Protein AF-A0A263BT03-F1 (afdb_monomer_lite)

Sequence (74 aa):
MRNILFPLLASIGTMALLFWIGNTFHFSLFGFSLDLNEPLENGMFFDANISILPVVIGLFVGFTVERIVKVRNN

Radius of gyration: 16.55 Å; chains: 1; bounding box: 30×27×47 Å

pLDDT: mean 73.5, std 16.72, range [44.47, 93.88]

Organism: NCBI:txid2670334

Structure (mmCIF, N/CA/C/O backbone):
data_AF-A0A263BT03-F1
#
_entry.id   AF-A0A263BT03-F1
#
loop_
_atom_site.group_PDB
_atom_site.id
_atom_site.type_symbol
_atom_site.label_atom_id
_atom_site.label_alt_id
_atom_site.label_comp_id
_atom_site.label_asym_id
_atom_site.label_entity_id
_atom_site.label_seq_id
_atom_site.pdbx_PDB_ins_code
_atom_site.Cartn_x
_atom_site.Cartn_y
_atom_site.Cartn_z
_atom_site.occupancy
_atom_site.B_iso_or_equiv
_atom_site.auth_seq_id
_atom_site.auth_comp_id
_atom_site.auth_asym_id
_atom_site.auth_atom_id
_atom_site.pdbx_PDB_model_num
ATOM 1 N N . MET A 1 1 ? -9.788 10.717 15.798 1.00 54.06 1 MET A N 1
ATOM 2 C CA . MET A 1 1 ? -8.818 10.825 14.679 1.00 54.06 1 MET A CA 1
ATOM 3 C C . MET A 1 1 ? -7.681 9.793 14.719 1.00 54.06 1 MET A C 1
ATOM 5 O O . MET A 1 1 ? -7.270 9.357 13.655 1.00 54.06 1 MET A O 1
ATOM 9 N N . ARG A 1 2 ? -7.202 9.326 15.888 1.00 59.75 2 ARG A N 1
ATOM 10 C CA . ARG A 1 2 ? -6.049 8.396 15.986 1.00 59.75 2 ARG A CA 1
ATOM 11 C C . ARG A 1 2 ? -6.240 7.009 15.333 1.00 59.75 2 ARG A C 1
ATOM 13 O O . ARG A 1 2 ? -5.256 6.380 14.966 1.00 59.75 2 ARG A O 1
ATOM 20 N N . ASN A 1 3 ? -7.482 6.555 15.136 1.00 65.88 3 ASN A N 1
ATOM 21 C CA . ASN A 1 3 ? -7.779 5.210 14.612 1.00 65.88 3 ASN A CA 1
ATOM 22 C C . ASN A 1 3 ? -7.552 5.055 13.097 1.00 65.88 3 ASN A C 1
ATOM 24 O O . ASN A 1 3 ? -7.460 3.931 12.623 1.00 65.88 3 ASN A O 1
ATOM 28 N N . ILE A 1 4 ? -7.444 6.160 12.350 1.00 76.19 4 ILE A N 1
ATOM 29 C CA . ILE A 1 4 ? -7.245 6.148 10.886 1.00 76.19 4 ILE A CA 1
ATOM 30 C C . ILE A 1 4 ? -5.750 6.219 10.532 1.00 76.19 4 ILE A C 1
ATOM 32 O O . ILE A 1 4 ? -5.341 5.840 9.439 1.00 76.19 4 ILE A O 1
ATOM 36 N N . LEU A 1 5 ? -4.913 6.646 11.485 1.00 85.12 5 LEU A N 1
ATOM 37 C CA . LEU A 1 5 ? -3.480 6.831 11.272 1.00 85.12 5 LEU A CA 1
ATOM 38 C C . LEU A 1 5 ? -2.764 5.501 10.992 1.00 85.12 5 LEU A C 1
ATOM 40 O O . LEU A 1 5 ? -1.944 5.428 10.086 1.00 85.12 5 LEU A O 1
ATOM 44 N N . PHE A 1 6 ? -3.104 4.443 11.737 1.00 86.25 6 PHE A N 1
ATOM 45 C CA . PHE A 1 6 ? -2.520 3.111 11.550 1.00 86.25 6 PHE A CA 1
ATOM 46 C C . PHE A 1 6 ? -2.872 2.491 10.184 1.00 86.25 6 PHE A C 1
ATOM 48 O O . PHE A 1 6 ? -1.950 2.061 9.494 1.00 86.25 6 PHE A O 1
ATOM 55 N N . PRO A 1 7 ? -4.147 2.490 9.745 1.00 87.88 7 PRO A N 1
ATOM 56 C CA . PRO A 1 7 ? -4.523 2.088 8.387 1.00 87.88 7 PRO A CA 1
ATOM 57 C C . PRO A 1 7 ? -3.794 2.855 7.282 1.00 87.88 7 PRO A C 1
ATOM 59 O O . PRO A 1 7 ? -3.299 2.249 6.334 1.00 87.88 7 PRO A O 1
ATOM 62 N N . LEU A 1 8 ? -3.697 4.183 7.411 1.00 89.19 8 LEU A N 1
ATOM 63 C CA . LEU A 1 8 ? -3.023 5.033 6.428 1.00 89.19 8 LEU A CA 1
ATOM 64 C C . LEU A 1 8 ? -1.522 4.750 6.359 1.00 89.19 8 LEU A C 1
ATOM 66 O O . LEU A 1 8 ? -0.989 4.574 5.267 1.00 89.19 8 LEU A O 1
ATOM 70 N N . LEU A 1 9 ? -0.853 4.663 7.511 1.00 91.56 9 LEU A N 1
ATOM 71 C CA . LEU A 1 9 ? 0.572 4.336 7.582 1.00 91.56 9 LEU A CA 1
ATOM 72 C C . LEU A 1 9 ? 0.861 2.944 7.021 1.00 91.56 9 LEU A C 1
ATOM 74 O O . LEU A 1 9 ? 1.843 2.779 6.304 1.00 91.56 9 LEU A O 1
ATOM 78 N N . ALA A 1 10 ? 0.002 1.963 7.305 1.00 90.31 10 ALA A N 1
ATOM 79 C CA .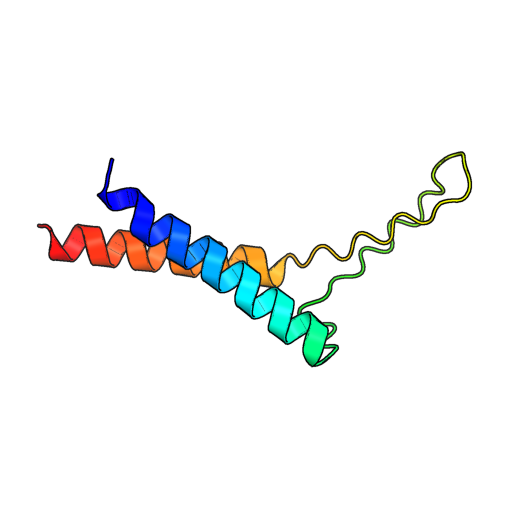 ALA A 1 10 ? 0.132 0.627 6.739 1.00 90.31 10 ALA A CA 1
ATOM 80 C C . ALA A 1 10 ? -0.010 0.653 5.210 1.00 90.31 10 ALA A C 1
ATOM 82 O O . ALA A 1 10 ? 0.840 0.108 4.518 1.00 90.31 10 ALA A O 1
ATOM 83 N N . SER A 1 11 ? -1.022 1.350 4.684 1.00 91.88 11 SER A N 1
ATOM 84 C CA . SER A 1 11 ? -1.243 1.488 3.239 1.00 91.88 11 SER A CA 1
ATOM 85 C C . SER A 1 11 ? -0.056 2.143 2.528 1.00 91.88 11 SER A C 1
ATOM 87 O O . SER A 1 11 ? 0.531 1.547 1.624 1.00 91.88 11 SER A O 1
ATOM 89 N N . ILE A 1 12 ? 0.358 3.328 2.988 1.00 91.25 12 ILE A N 1
ATOM 90 C CA . ILE A 1 12 ? 1.475 4.083 2.399 1.00 91.25 12 ILE A CA 1
ATOM 91 C C . ILE A 1 12 ? 2.787 3.304 2.544 1.00 91.25 12 ILE A C 1
ATOM 93 O O . ILE A 1 12 ? 3.564 3.221 1.595 1.00 91.25 12 ILE A O 1
ATOM 97 N N . GLY A 1 13 ? 3.025 2.688 3.706 1.00 92.31 13 GLY A N 1
ATOM 98 C CA . GLY A 1 13 ? 4.210 1.869 3.952 1.00 92.31 13 GLY A CA 1
ATOM 99 C C . GLY A 1 13 ? 4.283 0.657 3.025 1.00 92.31 13 GLY A C 1
ATOM 100 O O . GLY A 1 13 ? 5.339 0.381 2.459 1.00 92.31 13 GLY A O 1
ATOM 101 N N . THR A 1 14 ? 3.164 -0.035 2.799 1.00 92.25 14 THR A N 1
ATOM 102 C CA . THR A 1 14 ? 3.098 -1.148 1.845 1.00 92.25 14 THR A CA 1
ATOM 103 C C . THR A 1 14 ? 3.337 -0.681 0.412 1.00 92.25 14 THR A C 1
ATOM 105 O O . THR A 1 14 ? 4.113 -1.320 -0.294 1.00 92.25 14 THR A O 1
ATOM 108 N N . MET A 1 15 ? 2.746 0.442 -0.013 1.00 88.81 15 MET A N 1
ATOM 109 C CA . MET A 1 15 ? 3.002 1.012 -1.344 1.00 88.81 15 MET A CA 1
ATOM 110 C C . MET A 1 15 ? 4.489 1.326 -1.539 1.00 88.81 15 MET A C 1
ATOM 112 O O . MET A 1 15 ? 5.074 0.910 -2.536 1.00 88.81 15 MET A O 1
ATOM 116 N N . ALA A 1 16 ? 5.107 2.007 -0.570 1.00 87.69 16 ALA A N 1
ATOM 117 C CA . ALA A 1 16 ? 6.516 2.387 -0.621 1.00 87.69 16 ALA A CA 1
ATOM 118 C C . ALA A 1 16 ? 7.446 1.164 -0.653 1.00 87.69 16 ALA A C 1
ATOM 120 O O . ALA A 1 16 ? 8.384 1.126 -1.449 1.00 87.69 16 ALA A O 1
ATOM 121 N N . LEU A 1 17 ? 7.166 0.142 0.162 1.00 88.62 17 LEU A N 1
ATOM 122 C CA . LEU A 1 17 ? 7.935 -1.104 0.172 1.00 88.62 17 LEU A CA 1
ATOM 123 C C . LEU A 1 17 ? 7.826 -1.852 -1.157 1.00 88.62 17 LEU A C 1
ATOM 125 O O . LEU A 1 17 ? 8.840 -2.278 -1.701 1.00 88.62 17 LEU A O 1
ATOM 129 N N . LEU A 1 18 ? 6.615 -1.997 -1.698 1.00 85.00 18 LEU A N 1
ATOM 130 C CA . LEU A 1 18 ? 6.404 -2.692 -2.967 1.00 85.00 18 LEU A CA 1
ATOM 131 C C . LEU A 1 18 ? 7.014 -1.934 -4.143 1.00 85.00 18 LEU A C 1
ATOM 133 O O . LEU A 1 18 ? 7.571 -2.565 -5.035 1.00 85.00 18 LEU A O 1
ATOM 137 N N . PHE A 1 19 ? 6.961 -0.602 -4.12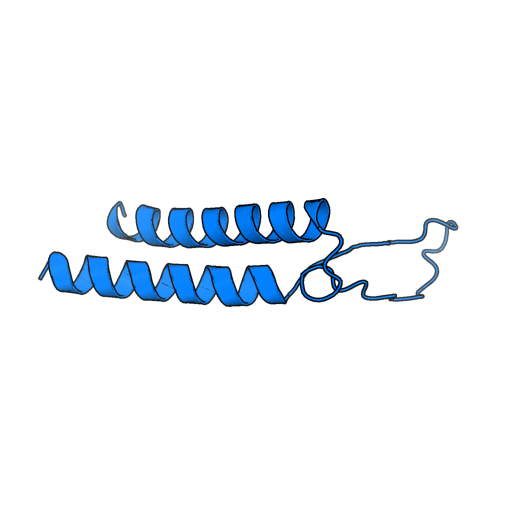7 1.00 81.12 19 PHE A N 1
ATOM 138 C CA . PHE A 1 19 ? 7.654 0.221 -5.112 1.00 81.12 19 PHE A CA 1
ATOM 139 C C . PHE A 1 19 ? 9.171 0.024 -5.030 1.00 81.12 19 PHE A C 1
ATOM 141 O O . PHE A 1 19 ? 9.822 -0.213 -6.043 1.00 81.12 19 PHE A O 1
ATOM 148 N N . TRP A 1 20 ? 9.738 0.045 -3.821 1.00 83.25 20 TRP A N 1
ATOM 149 C CA . TRP A 1 20 ? 11.173 -0.157 -3.625 1.00 83.25 20 TRP A CA 1
ATOM 150 C C . TRP A 1 20 ? 11.637 -1.557 -4.053 1.00 83.25 20 TRP A C 1
ATOM 152 O O . TRP A 1 20 ? 12.659 -1.688 -4.729 1.00 83.25 20 TRP A O 1
ATOM 162 N N . ILE A 1 21 ? 10.865 -2.597 -3.726 1.00 82.31 21 ILE A N 1
ATOM 163 C CA . ILE A 1 21 ? 11.106 -3.974 -4.182 1.00 82.31 21 ILE A CA 1
ATOM 164 C C . ILE A 1 21 ? 10.990 -4.050 -5.709 1.00 82.31 21 ILE A C 1
ATOM 166 O O . ILE A 1 21 ? 11.892 -4.568 -6.364 1.00 82.31 21 ILE A O 1
ATOM 170 N N . GLY A 1 22 ? 9.927 -3.494 -6.291 1.00 74.81 22 GLY A N 1
ATOM 171 C CA . GLY A 1 22 ? 9.725 -3.460 -7.740 1.00 74.81 22 GLY A CA 1
ATOM 172 C C . GLY A 1 22 ? 10.896 -2.818 -8.479 1.00 74.81 22 GLY A C 1
ATOM 173 O O . GLY A 1 22 ? 11.402 -3.391 -9.444 1.00 74.81 22 GLY A O 1
ATOM 174 N N . ASN A 1 23 ? 11.383 -1.691 -7.958 1.00 75.19 23 ASN A N 1
ATOM 175 C CA . ASN A 1 23 ? 12.536 -0.978 -8.494 1.00 75.19 23 ASN A CA 1
ATOM 176 C C . ASN A 1 23 ? 13.853 -1.758 -8.325 1.00 75.19 23 ASN A C 1
ATOM 178 O O . ASN A 1 23 ? 14.668 -1.784 -9.237 1.00 75.19 23 ASN A O 1
ATOM 182 N N . THR A 1 24 ? 14.066 -2.417 -7.180 1.00 79.56 24 THR A N 1
ATOM 183 C CA . THR A 1 24 ? 15.318 -3.148 -6.887 1.00 79.56 24 THR A CA 1
ATOM 184 C C . THR A 1 24 ? 15.469 -4.406 -7.737 1.00 79.56 24 THR A C 1
ATOM 186 O O . THR A 1 24 ? 16.559 -4.726 -8.200 1.00 79.56 24 THR A O 1
ATOM 189 N N . PHE A 1 25 ? 14.375 -5.134 -7.938 1.00 76.25 25 PHE A N 1
ATOM 190 C CA . PHE A 1 25 ? 14.385 -6.411 -8.647 1.00 76.25 25 PHE A CA 1
ATOM 191 C C . PHE A 1 25 ? 13.997 -6.278 -10.128 1.00 76.25 25 PHE A C 1
ATOM 193 O O . PHE A 1 25 ? 13.857 -7.296 -10.802 1.00 76.25 25 PHE A O 1
ATOM 200 N N . HIS A 1 26 ? 13.810 -5.049 -10.634 1.00 66.38 26 HIS A N 1
ATOM 201 C CA . HIS A 1 26 ? 13.326 -4.767 -11.992 1.00 66.38 26 HIS A CA 1
ATOM 202 C C . HIS A 1 26 ? 12.082 -5.597 -12.368 1.00 66.38 26 HIS A C 1
ATOM 204 O O . HIS A 1 26 ? 11.921 -6.038 -13.508 1.00 66.38 26 HIS A O 1
ATOM 210 N N . PHE A 1 27 ? 11.187 -5.840 -11.405 1.00 64.31 27 PHE A N 1
ATOM 211 C CA . PHE A 1 27 ? 9.960 -6.580 -11.677 1.00 64.31 27 PHE A CA 1
ATOM 212 C C . PHE A 1 27 ? 9.013 -5.694 -12.488 1.00 64.31 27 PHE A C 1
ATOM 214 O O . PHE A 1 27 ? 8.377 -4.798 -11.937 1.00 64.31 27 PHE A O 1
ATOM 221 N N . SER A 1 28 ? 8.852 -6.000 -13.777 1.00 61.09 28 SER A N 1
ATOM 222 C CA . SER A 1 28 ? 7.899 -5.317 -14.668 1.00 61.09 28 SER A CA 1
ATOM 223 C C . SER A 1 28 ? 6.445 -5.382 -14.175 1.00 61.09 28 SER A C 1
ATOM 225 O O . SER A 1 28 ? 5.634 -4.529 -14.497 1.00 61.09 28 SER A O 1
ATOM 227 N N . LEU A 1 29 ? 6.098 -6.351 -13.323 1.00 56.84 29 LEU A N 1
ATOM 228 C CA . LEU A 1 29 ? 4.776 -6.437 -12.684 1.00 56.84 29 LEU A CA 1
ATOM 229 C C . LEU A 1 29 ? 4.532 -5.340 -11.631 1.00 56.84 29 LEU A C 1
ATOM 231 O O . LEU A 1 29 ? 3.390 -4.959 -11.380 1.00 56.84 29 LEU A O 1
ATOM 235 N N . PHE A 1 30 ? 5.601 -4.833 -11.015 1.00 56.31 30 PHE A N 1
ATOM 236 C CA . PHE A 1 30 ? 5.580 -3.727 -10.053 1.00 56.31 30 PHE A CA 1
ATOM 237 C C . PHE A 1 30 ? 6.043 -2.410 -10.677 1.00 56.31 30 PHE A C 1
ATOM 239 O O . PHE A 1 30 ? 6.262 -1.454 -9.937 1.00 56.31 30 PHE A O 1
ATOM 246 N N . GLY A 1 31 ? 6.191 -2.364 -12.000 1.00 55.09 31 GLY A N 1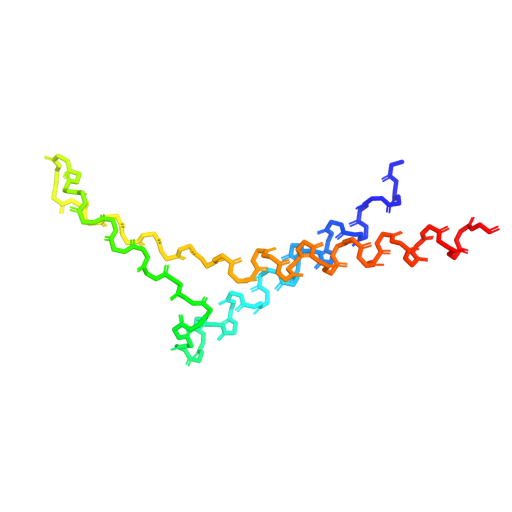
ATOM 247 C CA . GLY A 1 31 ? 6.592 -1.217 -12.804 1.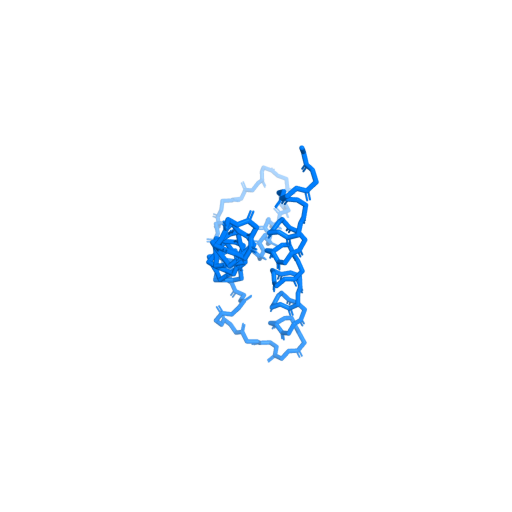00 55.09 31 GLY A CA 1
ATOM 248 C C . GLY A 1 31 ? 5.737 -1.186 -14.060 1.00 55.09 31 GLY A C 1
ATOM 249 O O . GLY A 1 31 ? 6.099 -1.815 -15.047 1.00 55.09 31 GLY A O 1
ATOM 250 N N . PHE A 1 32 ? 4.586 -0.515 -14.023 1.00 51.72 32 PHE A N 1
ATOM 251 C CA . PHE A 1 32 ? 3.822 -0.297 -15.250 1.00 51.72 32 PHE A CA 1
ATOM 252 C C . PHE A 1 32 ? 4.427 0.925 -15.946 1.00 51.72 32 PHE A C 1
ATOM 254 O O . PHE A 1 32 ? 4.150 2.062 -15.569 1.00 51.72 32 PHE A O 1
ATOM 261 N N . SER A 1 33 ? 5.260 0.698 -16.960 1.00 53.12 33 SER A N 1
ATOM 262 C CA . SER A 1 33 ? 5.590 1.729 -17.940 1.00 53.12 33 SER A CA 1
ATOM 263 C C . SER A 1 33 ? 4.352 1.935 -18.808 1.00 53.12 33 SER A C 1
ATOM 265 O O . SER A 1 33 ? 4.134 1.257 -19.812 1.00 53.12 33 SER A O 1
ATOM 267 N N . LEU A 1 34 ? 3.469 2.829 -18.361 1.00 46.41 34 LEU A N 1
ATOM 268 C CA . LEU A 1 34 ? 2.479 3.418 -19.247 1.00 46.41 34 LEU A CA 1
ATOM 269 C C . LEU A 1 34 ? 3.259 4.297 -20.214 1.00 46.41 34 LEU A C 1
ATOM 271 O O . LEU A 1 34 ? 3.531 5.458 -19.926 1.00 46.41 34 LEU A O 1
ATOM 275 N N . ASP A 1 35 ? 3.633 3.702 -21.341 1.00 47.84 35 ASP A N 1
ATOM 276 C CA . ASP A 1 35 ? 4.175 4.389 -22.505 1.00 47.84 35 ASP A CA 1
ATOM 277 C C . ASP A 1 35 ? 3.030 5.219 -23.117 1.00 47.84 35 ASP A C 1
ATOM 279 O O . ASP A 1 35 ? 2.463 4.906 -24.166 1.00 47.84 35 ASP A O 1
ATOM 283 N N . LEU A 1 36 ? 2.590 6.246 -22.382 1.00 46.84 36 LEU A N 1
ATOM 284 C CA . LEU A 1 36 ? 1.796 7.342 -22.912 1.00 46.84 36 LEU A CA 1
ATOM 285 C C . LEU A 1 36 ? 2.755 8.100 -23.816 1.00 46.84 36 LEU A C 1
ATOM 287 O O . LEU A 1 36 ? 3.382 9.079 -23.423 1.00 46.84 36 LEU A O 1
ATOM 291 N N . ASN A 1 37 ? 2.902 7.571 -25.026 1.00 44.47 37 ASN A N 1
ATOM 292 C CA . ASN A 1 37 ? 3.718 8.102 -26.103 1.00 44.47 37 ASN A CA 1
ATOM 293 C C . ASN A 1 37 ? 3.054 9.377 -26.666 1.00 44.47 37 ASN A C 1
ATOM 295 O O . ASN A 1 37 ? 2.844 9.520 -27.868 1.00 44.47 37 ASN A O 1
ATOM 299 N N . GLU A 1 38 ? 2.626 10.274 -25.779 1.00 49.47 38 GLU A N 1
ATOM 300 C CA . GLU A 1 38 ? 2.175 11.612 -26.102 1.00 49.47 38 GLU A CA 1
ATOM 301 C C . GLU A 1 38 ? 3.413 12.505 -26.025 1.00 49.47 38 GLU A C 1
ATOM 303 O O . GLU A 1 38 ? 3.954 12.721 -24.935 1.00 49.47 38 GLU A O 1
ATOM 308 N N . PRO A 1 39 ? 3.925 12.990 -27.168 1.00 44.62 39 PRO A N 1
ATOM 309 C CA . PRO A 1 39 ? 5.042 13.910 -27.154 1.00 44.62 39 PRO A CA 1
ATOM 310 C C . PRO A 1 39 ? 4.592 15.178 -26.431 1.00 44.62 39 PRO A C 1
ATOM 312 O O . PRO A 1 39 ? 3.812 15.967 -26.964 1.00 44.62 39 PRO A O 1
ATOM 315 N N . LEU A 1 40 ? 5.090 15.386 -25.209 1.00 55.34 40 LEU A N 1
ATOM 316 C CA . LEU A 1 40 ? 5.041 16.705 -24.599 1.00 55.34 40 LEU A CA 1
ATOM 317 C C . LEU A 1 40 ? 5.769 17.654 -25.551 1.00 55.34 40 LEU A C 1
ATOM 319 O O . LEU A 1 40 ? 6.871 17.342 -26.007 1.00 55.34 40 LEU A O 1
ATOM 323 N N . GLU A 1 41 ? 5.148 18.800 -25.820 1.00 54.50 41 GLU A N 1
ATOM 324 C CA . GLU A 1 41 ? 5.466 19.803 -26.854 1.00 54.50 41 GLU A CA 1
ATOM 325 C C . GLU A 1 41 ? 6.951 20.245 -26.920 1.00 54.50 41 GLU A C 1
ATOM 327 O O . GLU A 1 41 ? 7.370 20.880 -27.880 1.00 54.50 41 GLU A O 1
ATOM 332 N N . ASN A 1 42 ? 7.776 19.842 -25.944 1.00 55.66 42 ASN A N 1
ATOM 333 C CA . ASN A 1 42 ? 9.181 20.210 -25.770 1.00 55.66 42 ASN A CA 1
ATOM 334 C C . ASN A 1 42 ? 10.180 19.026 -25.742 1.00 55.66 42 ASN A C 1
ATOM 336 O O . ASN A 1 42 ? 11.306 19.199 -25.278 1.00 55.66 42 ASN A O 1
ATOM 340 N N . GLY A 1 43 ? 9.814 17.823 -26.202 1.00 54.16 43 GLY A N 1
ATOM 341 C CA . GLY A 1 43 ? 10.766 16.706 -26.355 1.00 54.16 43 GLY A CA 1
ATOM 342 C C . GLY A 1 43 ? 11.217 16.038 -25.047 1.00 54.16 43 GLY A C 1
ATOM 343 O O . GLY A 1 43 ? 12.222 15.329 -25.029 1.00 54.16 43 GLY A O 1
ATOM 344 N N . MET A 1 44 ? 10.480 16.248 -23.952 1.00 48.28 44 MET A N 1
ATOM 345 C CA . MET A 1 44 ? 10.668 15.511 -22.702 1.00 48.28 44 MET A CA 1
ATOM 346 C C . MET A 1 44 ? 9.705 14.324 -22.672 1.00 48.28 44 MET A C 1
ATOM 348 O O . MET A 1 44 ? 8.494 14.510 -22.577 1.00 48.28 44 MET A O 1
ATOM 352 N N . PHE A 1 45 ? 10.248 13.110 -22.757 1.00 49.94 45 PHE A N 1
ATOM 353 C CA . PHE A 1 45 ? 9.486 11.881 -22.551 1.00 49.94 45 PHE A CA 1
ATOM 354 C C . PHE A 1 45 ? 9.026 11.825 -21.090 1.00 49.94 45 PHE A C 1
ATOM 356 O O . PHE A 1 45 ? 9.850 11.839 -20.174 1.00 49.94 45 PHE A O 1
ATOM 363 N N . PHE A 1 46 ? 7.712 11.807 -20.864 1.00 45.47 46 PHE A N 1
ATOM 364 C CA . PHE A 1 46 ? 7.141 11.646 -19.530 1.00 45.47 46 PHE A CA 1
AT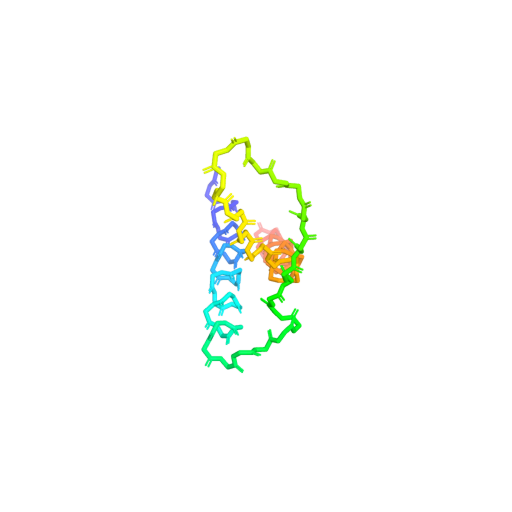OM 365 C C . PHE A 1 46 ? 7.139 10.154 -19.176 1.00 45.47 46 PHE A C 1
ATOM 367 O O . PHE A 1 46 ? 6.122 9.477 -19.279 1.00 45.47 46 PHE A O 1
ATOM 374 N N . ASP A 1 47 ? 8.297 9.628 -18.775 1.00 49.94 47 ASP A N 1
ATOM 375 C CA . ASP A 1 47 ? 8.412 8.257 -18.264 1.00 49.94 47 ASP A CA 1
ATOM 376 C C . ASP A 1 47 ? 7.941 8.215 -16.799 1.00 49.94 47 ASP A C 1
ATOM 378 O O . ASP A 1 47 ? 8.713 8.167 -15.838 1.00 49.94 47 ASP A O 1
ATOM 382 N N . ALA A 1 48 ? 6.628 8.364 -16.615 1.00 53.53 48 ALA A N 1
ATOM 383 C CA . ALA A 1 48 ? 5.983 8.220 -15.321 1.00 53.53 48 ALA A CA 1
ATOM 384 C C . ALA A 1 48 ? 5.690 6.735 -15.079 1.00 53.53 48 ALA A C 1
ATOM 386 O O . ALA A 1 48 ? 4.598 6.243 -15.365 1.00 53.53 48 ALA A O 1
ATOM 387 N N . ASN A 1 49 ? 6.670 6.025 -14.517 1.00 56.81 49 ASN A N 1
ATOM 388 C CA . ASN A 1 49 ? 6.525 4.638 -14.074 1.00 56.81 49 ASN A CA 1
ATOM 389 C C . ASN A 1 49 ? 5.634 4.571 -12.815 1.00 56.81 49 ASN A C 1
ATOM 391 O O . ASN A 1 49 ? 6.107 4.470 -11.680 1.00 56.81 49 ASN A O 1
ATOM 395 N N . ILE A 1 50 ? 4.323 4.735 -13.013 1.00 59.53 50 ILE A N 1
ATOM 396 C CA . ILE A 1 50 ? 3.318 4.673 -11.953 1.00 59.53 50 ILE A CA 1
ATOM 397 C C . ILE A 1 50 ? 2.785 3.248 -11.885 1.00 59.53 50 ILE A C 1
ATOM 399 O O . ILE A 1 50 ? 2.026 2.783 -12.735 1.00 59.53 50 ILE A O 1
ATOM 403 N N . SER A 1 51 ? 3.131 2.563 -10.805 1.00 67.31 51 SER A N 1
ATOM 404 C CA . SER A 1 51 ? 2.711 1.184 -10.603 1.00 67.31 51 SER A CA 1
ATOM 405 C C . SER A 1 51 ? 1.371 1.106 -9.895 1.00 67.31 51 SER A C 1
ATOM 407 O O . SER A 1 51 ? 1.251 1.359 -8.696 1.00 67.31 51 SER A O 1
ATOM 409 N N . ILE A 1 52 ? 0.355 0.684 -10.643 1.00 75.69 52 ILE A N 1
ATOM 410 C CA . ILE A 1 52 ? -1.011 0.483 -10.143 1.00 75.69 52 ILE A CA 1
ATOM 411 C C . ILE A 1 52 ? -1.047 -0.638 -9.089 1.00 75.69 52 ILE A C 1
ATOM 413 O O . ILE A 1 52 ? -1.794 -0.558 -8.115 1.00 75.69 52 ILE A O 1
ATOM 417 N N . LEU A 1 53 ? -0.208 -1.669 -9.238 1.00 80.88 53 LEU A N 1
ATOM 418 C CA . LEU A 1 53 ? -0.233 -2.853 -8.377 1.00 80.88 53 LEU A CA 1
ATOM 419 C C . LEU A 1 53 ? 0.142 -2.551 -6.904 1.00 80.88 53 LEU A C 1
ATOM 421 O O . LEU A 1 53 ? -0.654 -2.896 -6.027 1.00 80.88 53 LEU A O 1
ATOM 425 N N . PRO A 1 54 ? 1.256 -1.849 -6.589 1.00 83.25 54 PRO A N 1
ATOM 426 C CA . PRO A 1 54 ? 1.532 -1.345 -5.241 1.00 83.25 54 PRO A CA 1
ATOM 427 C C . PRO A 1 54 ? 0.386 -0.537 -4.633 1.00 83.25 54 PRO A C 1
ATOM 429 O O . PRO A 1 54 ? 0.086 -0.708 -3.452 1.00 83.25 54 PRO A O 1
ATOM 432 N N . VAL A 1 55 ? -0.272 0.313 -5.432 1.00 84.12 55 VAL A N 1
ATOM 433 C CA . VAL A 1 55 ? -1.379 1.163 -4.973 1.00 84.12 55 VAL A CA 1
ATOM 434 C C . VAL A 1 55 ? -2.576 0.310 -4.556 1.00 84.12 55 VAL A C 1
ATOM 436 O O . VAL A 1 55 ? -3.085 0.458 -3.445 1.00 84.12 55 VAL A O 1
ATOM 439 N N . VAL A 1 56 ? -2.995 -0.631 -5.404 1.00 87.50 56 VAL A N 1
ATOM 440 C CA . VAL A 1 56 ? -4.115 -1.536 -5.101 1.00 87.50 56 VAL A CA 1
ATOM 441 C C . VAL A 1 56 ? -3.816 -2.382 -3.861 1.00 87.50 56 VAL A C 1
ATOM 443 O O . VAL A 1 56 ? -4.662 -2.482 -2.971 1.00 87.50 56 VAL A O 1
ATOM 446 N N . ILE A 1 57 ? -2.607 -2.946 -3.761 1.00 89.81 57 ILE A N 1
ATOM 447 C CA . ILE A 1 57 ? -2.212 -3.765 -2.607 1.00 89.81 57 ILE A CA 1
ATOM 448 C C . ILE A 1 57 ? -2.181 -2.919 -1.329 1.00 89.81 57 ILE A C 1
ATOM 450 O O . ILE A 1 57 ? -2.737 -3.333 -0.313 1.00 89.81 57 ILE A O 1
ATOM 454 N N . GLY A 1 58 ? -1.591 -1.722 -1.370 1.00 90.81 58 GLY A N 1
ATOM 455 C CA . GLY A 1 58 ? -1.549 -0.829 -0.215 1.00 90.81 58 GLY A CA 1
ATOM 456 C C . GLY A 1 58 ? -2.940 -0.441 0.284 1.00 90.81 58 GLY A C 1
ATOM 457 O O . GLY A 1 58 ? -3.201 -0.520 1.485 1.00 90.81 58 GLY A O 1
ATOM 458 N N . LEU A 1 59 ? -3.875 -0.132 -0.622 1.00 91.69 59 LEU A N 1
ATOM 459 C CA . LEU A 1 59 ? -5.268 0.136 -0.253 1.00 91.69 59 LEU A CA 1
ATOM 460 C C . LEU A 1 59 ? -5.913 -1.071 0.443 1.00 91.69 59 LEU A C 1
ATOM 462 O O . LEU A 1 59 ? -6.531 -0.903 1.495 1.00 91.69 59 LEU A O 1
ATOM 466 N N . PHE A 1 60 ? -5.721 -2.285 -0.083 1.00 93.88 60 PHE A N 1
ATOM 467 C CA . PHE A 1 60 ? -6.214 -3.516 0.548 1.00 93.88 60 PHE A CA 1
ATOM 468 C C . PHE A 1 60 ? -5.645 -3.728 1.956 1.00 93.88 60 PHE A C 1
ATOM 470 O O . PHE A 1 60 ? -6.390 -4.078 2.880 1.00 93.88 60 PHE A O 1
ATOM 477 N N . VAL A 1 61 ? -4.344 -3.489 2.144 1.00 93.62 61 VAL A N 1
ATOM 478 C CA . VAL A 1 61 ? -3.706 -3.574 3.465 1.00 93.62 61 VAL A CA 1
ATOM 479 C C . VAL A 1 61 ? -4.289 -2.526 4.410 1.00 93.62 61 VAL A C 1
ATOM 481 O O . VAL A 1 61 ? -4.668 -2.869 5.530 1.00 93.62 61 VAL A O 1
ATOM 484 N N . GLY A 1 62 ? -4.444 -1.280 3.956 1.00 91.56 62 GLY A N 1
ATOM 485 C CA . GLY A 1 62 ? -5.063 -0.207 4.735 1.00 91.56 62 GLY A CA 1
ATOM 486 C C . GLY A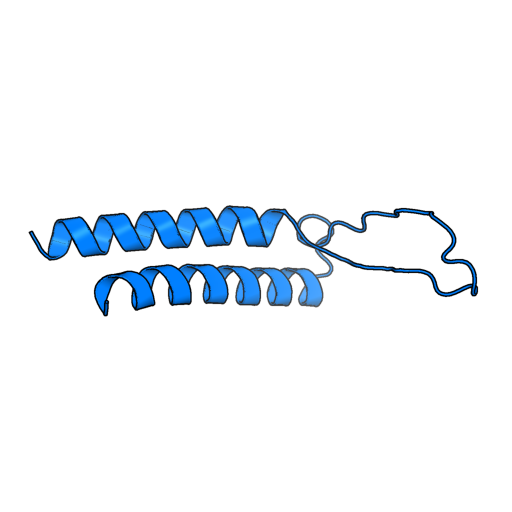 1 62 ? -6.464 -0.576 5.228 1.00 91.56 62 GLY A C 1
ATOM 487 O O . GLY A 1 62 ? -6.722 -0.523 6.431 1.00 91.56 62 GLY A O 1
ATOM 488 N N . PHE A 1 63 ? -7.339 -1.044 4.331 1.00 92.25 63 PHE A N 1
ATOM 489 C CA . PHE A 1 63 ? -8.689 -1.502 4.687 1.00 92.25 63 PHE A CA 1
ATOM 490 C C . PHE A 1 63 ? -8.679 -2.675 5.674 1.00 92.25 63 PHE A C 1
ATOM 492 O O . PHE A 1 63 ? -9.482 -2.719 6.610 1.00 92.25 63 PHE A O 1
ATOM 499 N N . THR A 1 64 ? -7.759 -3.622 5.490 1.00 92.31 64 THR A N 1
ATOM 500 C CA . THR A 1 64 ? -7.623 -4.782 6.381 1.00 92.31 64 THR A CA 1
ATOM 501 C C . THR A 1 64 ? -7.225 -4.345 7.789 1.00 92.31 64 THR A C 1
ATOM 503 O O . THR A 1 64 ? -7.865 -4.738 8.767 1.00 92.31 64 THR A O 1
ATOM 506 N N . VAL A 1 65 ? -6.220 -3.474 7.904 1.00 90.50 65 VAL A N 1
ATOM 507 C CA . VAL A 1 65 ? -5.767 -2.923 9.188 1.00 90.50 65 VAL A CA 1
ATOM 508 C C . VAL A 1 65 ? -6.871 -2.104 9.850 1.00 90.50 65 VAL A C 1
ATOM 510 O O . VAL A 1 65 ? -7.095 -2.248 11.050 1.00 90.50 65 VAL A O 1
ATOM 513 N N . GLU A 1 66 ? -7.615 -1.302 9.087 1.00 90.50 66 GLU A N 1
ATOM 514 C CA . GLU A 1 66 ? -8.759 -0.548 9.608 1.00 90.50 66 GLU A CA 1
ATOM 515 C C . GLU A 1 66 ? -9.805 -1.471 10.230 1.00 90.50 66 GLU A C 1
ATOM 517 O O . GLU A 1 66 ? -10.273 -1.219 11.345 1.00 90.50 66 GLU A O 1
ATOM 522 N N . ARG A 1 67 ? -10.144 -2.565 9.541 1.00 88.38 67 ARG A N 1
ATOM 523 C CA . ARG A 1 67 ? -11.123 -3.529 10.038 1.00 88.38 67 ARG A CA 1
ATOM 524 C C . ARG A 1 67 ? -10.643 -4.223 11.308 1.00 88.38 67 ARG A C 1
ATOM 526 O O . ARG A 1 67 ? -11.417 -4.324 12.255 1.00 88.38 67 ARG A O 1
ATOM 533 N N . ILE A 1 68 ? -9.378 -4.635 11.361 1.00 88.50 68 ILE A N 1
ATOM 534 C CA . ILE A 1 68 ? -8.780 -5.261 12.551 1.00 88.50 68 ILE A CA 1
ATOM 535 C C . ILE A 1 68 ? -8.797 -4.293 13.739 1.00 88.50 68 ILE A C 1
ATOM 537 O O . ILE A 1 68 ? -9.216 -4.667 14.833 1.00 88.50 68 ILE A O 1
ATOM 541 N N . VAL A 1 69 ? -8.384 -3.038 13.530 1.00 87.12 69 VAL A N 1
ATOM 542 C CA . VAL A 1 69 ? -8.367 -2.013 14.584 1.00 87.12 69 VAL A CA 1
ATOM 543 C C . VAL A 1 69 ? -9.779 -1.737 15.096 1.00 87.12 69 VAL A C 1
ATOM 545 O O . VAL A 1 69 ? -9.971 -1.659 16.306 1.00 87.12 69 VAL A O 1
ATOM 548 N N . LYS A 1 70 ? -10.774 -1.635 14.205 1.00 86.38 70 LYS A N 1
ATOM 549 C CA . LYS A 1 70 ? -12.180 -1.434 14.587 1.00 86.38 70 LYS A CA 1
ATOM 550 C C . LYS A 1 70 ? -12.741 -2.605 15.392 1.00 86.38 70 LYS A C 1
ATOM 552 O O . LYS A 1 70 ? -13.388 -2.361 16.400 1.00 86.38 70 LYS A O 1
ATOM 557 N N . VAL A 1 71 ? -12.472 -3.845 14.978 1.00 88.69 71 VAL A N 1
ATOM 558 C CA . VAL A 1 71 ? -12.923 -5.048 15.700 1.00 88.69 71 VAL A CA 1
ATOM 559 C C . VAL A 1 71 ? -12.266 -5.150 17.075 1.00 88.69 71 VAL A C 1
ATOM 561 O O . VAL A 1 71 ? -12.936 -5.494 18.034 1.00 88.69 71 VAL A O 1
ATOM 564 N N . ARG A 1 72 ? -10.973 -4.828 17.194 1.00 81.12 72 ARG A N 1
ATOM 565 C CA . ARG A 1 72 ? -10.243 -4.904 18.469 1.00 81.12 72 ARG A CA 1
ATOM 566 C C . ARG A 1 72 ? -10.679 -3.847 19.489 1.00 81.12 72 ARG A C 1
ATOM 568 O O . ARG A 1 72 ? -10.529 -4.065 20.685 1.00 81.12 72 ARG A O 1
ATOM 575 N N . ASN A 1 73 ? -11.134 -2.687 19.021 1.00 76.25 73 ASN A N 1
ATOM 576 C CA . ASN A 1 73 ? -11.560 -1.578 19.877 1.00 76.25 73 ASN A CA 1
ATOM 577 C C . ASN A 1 73 ? -13.043 -1.643 20.289 1.00 76.25 73 ASN A C 1
ATOM 579 O O . ASN A 1 73 ? -13.503 -0.709 20.948 1.00 76.25 73 ASN A O 1
ATOM 583 N N . ASN A 1 74 ? -13.770 -2.680 19.870 1.00 63.09 74 ASN A N 1
ATOM 584 C CA . ASN A 1 74 ? -15.180 -2.916 20.177 1.00 63.09 74 ASN A CA 1
ATOM 585 C C . ASN A 1 74 ? -15.319 -4.094 21.142 1.00 63.09 74 ASN A C 1
ATOM 587 O O . ASN A 1 74 ? -16.224 -4.028 21.997 1.00 63.09 74 ASN A O 1
#

Foldseek 3Di:
DVLLVQLLCQLVVQLVVLLVVCVVVVPCQQFPQPQPVPQDPPRDRPRPRDGPVSNVVSNVSSVVSSVVSVVVVD

Secondary structure (DSSP, 8-state):
-HHHHHHHHHHHHHHHHHHHHHHHTT-GGG--B-------TTS-----B--HHHHHHHHHHHHHHHHHHHHHT-